Protein AF-A0A6V7J1Q6-F1 (afdb_monomer)

Foldseek 3Di:
DVVVVVVVVVVVCVVCVVVADPDAPDDVPRLVVVDDPDDDPDDDDPVVVVVCCVPRVRND

Structure (mmCIF, N/CA/C/O backbone):
data_AF-A0A6V7J1Q6-F1
#
_entry.id   AF-A0A6V7J1Q6-F1
#
loop_
_atom_site.group_PDB
_atom_site.id
_atom_site.type_symbol
_atom_site.label_atom_id
_atom_site.label_alt_id
_atom_site.label_comp_id
_atom_site.label_asym_id
_atom_site.label_entity_id
_atom_site.label_seq_id
_atom_site.pdbx_PDB_ins_code
_atom_site.Cartn_x
_atom_site.Cartn_y
_atom_site.Cartn_z
_atom_site.occupancy
_atom_site.B_iso_or_equiv
_atom_site.auth_seq_id
_atom_site.auth_comp_id
_atom_site.auth_asym_id
_atom_site.auth_atom_id
_atom_site.pdbx_PDB_model_num
ATOM 1 N N . VAL A 1 1 ? 11.228 14.225 4.897 1.00 72.94 1 VAL A N 1
ATOM 2 C CA . VAL A 1 1 ? 9.787 14.519 4.687 1.00 72.94 1 VAL A CA 1
ATOM 3 C C . VAL A 1 1 ? 8.980 13.234 4.514 1.00 72.94 1 VAL A C 1
ATOM 5 O O . VAL A 1 1 ? 8.093 13.015 5.319 1.00 72.94 1 VAL A O 1
ATOM 8 N N . ARG A 1 2 ? 9.377 12.312 3.623 1.00 86.56 2 ARG A N 1
ATOM 9 C CA . ARG A 1 2 ? 8.701 11.011 3.405 1.00 86.56 2 ARG A CA 1
ATOM 10 C C . ARG A 1 2 ? 8.451 10.149 4.661 1.00 86.56 2 ARG A C 1
ATOM 12 O O . ARG A 1 2 ? 7.406 9.532 4.786 1.00 86.56 2 ARG A O 1
ATOM 19 N N . GLY A 1 3 ? 9.359 10.154 5.641 1.00 90.81 3 GLY A N 1
ATOM 20 C CA . GLY A 1 3 ? 9.130 9.448 6.914 1.00 90.81 3 GLY A CA 1
ATOM 21 C C . GLY A 1 3 ? 7.941 9.995 7.720 1.00 90.81 3 GLY A C 1
ATOM 22 O O . GLY A 1 3 ? 7.220 9.223 8.338 1.00 90.81 3 GLY A O 1
ATOM 23 N N . LYS A 1 4 ? 7.697 11.312 7.665 1.00 94.69 4 LYS A N 1
ATOM 24 C CA . LYS A 1 4 ? 6.519 11.939 8.285 1.00 94.69 4 LYS A CA 1
ATOM 25 C C . LYS A 1 4 ? 5.239 11.503 7.575 1.00 94.69 4 LYS A C 1
ATO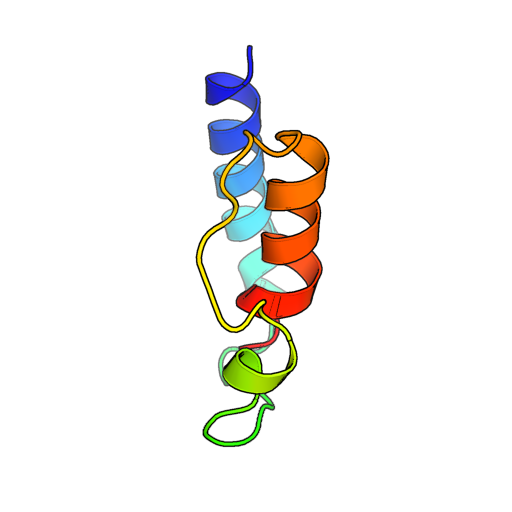M 27 O O . LYS A 1 4 ? 4.281 11.167 8.252 1.00 94.69 4 LYS A O 1
ATOM 32 N N . GLU A 1 5 ? 5.263 11.446 6.244 1.00 92.88 5 GLU A N 1
ATOM 33 C CA . GLU A 1 5 ? 4.127 10.989 5.430 1.00 92.88 5 GLU A CA 1
ATOM 34 C C . GLU A 1 5 ? 3.740 9.545 5.776 1.00 92.88 5 GLU A C 1
ATOM 36 O O . GLU A 1 5 ? 2.563 9.254 5.949 1.00 92.88 5 GLU A O 1
ATOM 41 N N . MET A 1 6 ? 4.719 8.654 5.974 1.00 93.94 6 MET A N 1
ATOM 42 C CA . MET A 1 6 ? 4.448 7.277 6.405 1.00 93.94 6 MET A CA 1
ATOM 43 C C . MET A 1 6 ? 3.844 7.213 7.818 1.00 93.94 6 MET A C 1
ATOM 45 O O . MET A 1 6 ? 2.941 6.422 8.075 1.00 93.94 6 MET A O 1
ATOM 49 N N . VAL A 1 7 ? 4.307 8.057 8.745 1.00 96.00 7 VAL A N 1
ATOM 50 C CA . VAL A 1 7 ? 3.717 8.131 10.092 1.00 96.00 7 VAL A CA 1
ATOM 51 C C . VAL A 1 7 ? 2.276 8.642 10.030 1.00 96.00 7 VAL A C 1
ATOM 53 O O . VAL A 1 7 ? 1.395 8.049 10.647 1.00 96.00 7 VAL A O 1
ATOM 56 N N . GLU A 1 8 ? 2.020 9.703 9.263 1.00 95.12 8 GLU A N 1
ATOM 57 C CA . GLU A 1 8 ? 0.670 10.241 9.049 1.00 95.12 8 GLU A CA 1
ATOM 58 C C . GLU A 1 8 ? -0.252 9.198 8.414 1.00 95.12 8 GLU A C 1
ATOM 60 O O . GLU A 1 8 ? -1.388 9.040 8.862 1.00 95.12 8 GLU A O 1
ATOM 65 N N . TYR A 1 9 ? 0.265 8.432 7.453 1.00 94.69 9 TYR A N 1
ATOM 66 C CA . TYR A 1 9 ? -0.436 7.327 6.816 1.00 94.69 9 TYR A CA 1
ATOM 67 C C . TYR A 1 9 ? -0.853 6.236 7.811 1.00 94.69 9 TYR A C 1
ATOM 69 O O . TYR A 1 9 ? -2.023 5.858 7.863 1.00 94.69 9 TYR A O 1
ATOM 77 N N . ILE A 1 10 ? 0.072 5.773 8.660 1.00 94.25 10 ILE A N 1
ATOM 78 C CA . ILE A 1 10 ? -0.227 4.773 9.698 1.00 94.25 10 ILE A CA 1
ATOM 79 C C . ILE A 1 10 ? -1.271 5.313 10.680 1.00 94.25 10 ILE A C 1
ATOM 81 O O . ILE A 1 10 ? -2.208 4.600 11.044 1.00 94.25 10 ILE A O 1
ATOM 85 N N . CYS A 1 11 ? -1.133 6.572 11.106 1.00 96.94 11 CYS A N 1
ATOM 86 C CA . CYS A 1 11 ? -2.119 7.202 11.978 1.00 96.94 11 CYS A CA 1
ATOM 87 C C . CYS A 1 11 ? -3.509 7.217 11.336 1.00 96.94 11 CYS A C 1
ATOM 89 O O . CYS A 1 11 ? -4.488 6.904 12.009 1.00 96.94 11 CYS A O 1
ATOM 91 N N . GLU A 1 12 ? -3.603 7.559 10.053 1.00 94.88 12 GLU A N 1
ATOM 92 C CA . GLU A 1 12 ? -4.880 7.620 9.345 1.00 94.88 12 GLU A CA 1
ATOM 93 C C . GLU A 1 12 ? -5.500 6.239 9.119 1.00 94.88 12 GLU A C 1
ATOM 95 O O . GLU A 1 12 ? -6.703 6.052 9.318 1.00 94.88 12 GLU A O 1
ATOM 100 N N . TYR A 1 13 ? -4.674 5.241 8.804 1.00 93.88 13 TYR A N 1
ATOM 101 C CA . TYR A 1 13 ? -5.112 3.851 8.728 1.00 93.88 13 TYR A CA 1
ATOM 102 C C . TYR A 1 13 ? -5.737 3.387 10.051 1.00 93.88 13 TYR A C 1
ATOM 104 O O . TYR A 1 13 ? -6.835 2.835 10.053 1.00 93.88 13 TYR A O 1
ATOM 112 N N . LEU A 1 14 ? -5.082 3.664 11.185 1.00 94.56 14 LEU A N 1
ATOM 113 C CA . LEU A 1 14 ? -5.593 3.287 12.506 1.00 94.56 14 LEU A CA 1
ATOM 114 C C . LEU A 1 14 ? -6.864 4.055 12.891 1.00 94.56 14 LEU A C 1
ATOM 116 O O . LEU A 1 14 ? -7.759 3.468 13.492 1.00 94.56 14 LEU A O 1
ATOM 120 N N . ARG A 1 15 ? -6.976 5.340 12.527 1.00 94.75 15 ARG A N 1
ATOM 121 C CA . ARG A 1 15 ? -8.193 6.138 12.776 1.00 94.75 15 ARG A CA 1
ATOM 122 C C . ARG A 1 15 ? -9.401 5.631 11.997 1.00 94.75 15 ARG A C 1
ATOM 124 O O . ARG A 1 15 ? -10.511 5.671 12.512 1.00 94.75 15 ARG A O 1
ATOM 131 N N . THR A 1 16 ? -9.194 5.182 10.762 1.00 92.00 16 THR A N 1
ATOM 132 C CA . THR A 1 16 ? -10.273 4.746 9.856 1.00 92.00 16 THR A CA 1
ATOM 133 C C . THR A 1 16 ? -10.530 3.241 9.898 1.00 92.00 16 THR A C 1
ATOM 135 O O . THR A 1 16 ? -11.398 2.745 9.177 1.00 92.00 16 THR A O 1
ATOM 138 N N . LEU A 1 17 ? -9.808 2.507 10.752 1.00 89.75 17 LEU A N 1
ATOM 139 C CA . LEU A 1 17 ? -9.855 1.049 10.834 1.00 89.75 17 LEU A CA 1
ATOM 140 C C . LEU A 1 17 ? -11.266 0.514 11.112 1.00 89.75 17 LEU A C 1
ATOM 142 O O . LEU A 1 17 ? -11.654 -0.489 10.523 1.00 89.75 17 LEU A O 1
ATOM 146 N N . GLU A 1 18 ? -12.051 1.203 11.945 1.00 88.94 18 GLU A N 1
ATOM 147 C CA . GLU A 1 18 ? -13.432 0.812 12.275 1.00 88.94 18 GLU A CA 1
ATOM 148 C C . GLU A 1 18 ? -14.358 0.763 11.048 1.00 88.94 18 GLU A C 1
ATOM 150 O O . GLU A 1 18 ? -15.306 -0.018 11.017 1.00 88.94 18 GLU A O 1
ATOM 155 N N . GLY A 1 19 ? -14.079 1.574 10.021 1.00 86.44 19 GLY A N 1
ATOM 156 C CA . GLY A 1 19 ? -14.840 1.594 8.770 1.00 86.44 19 GLY A CA 1
ATOM 157 C C . GLY A 1 19 ? -14.379 0.558 7.742 1.00 86.44 19 GLY A C 1
ATOM 158 O O . GLY A 1 19 ? -15.007 0.421 6.690 1.00 86.44 19 GLY A O 1
ATOM 159 N N . LYS A 1 20 ? -13.280 -0.158 8.006 1.00 86.31 20 LYS A N 1
ATOM 160 C CA . LYS A 1 20 ? -12.705 -1.144 7.085 1.00 86.31 20 LYS A CA 1
ATOM 161 C C . LYS A 1 20 ? -13.210 -2.547 7.418 1.00 86.31 20 LYS A C 1
ATOM 163 O O . LYS A 1 20 ? -13.445 -2.911 8.568 1.00 86.31 20 LYS A O 1
ATOM 168 N N . ARG A 1 21 ? -13.378 -3.370 6.382 1.00 86.12 21 ARG A N 1
ATOM 169 C CA . ARG A 1 21 ? -13.767 -4.773 6.547 1.00 86.12 21 ARG A CA 1
ATOM 170 C C . ARG A 1 21 ? -12.602 -5.549 7.170 1.00 86.12 21 ARG A C 1
ATOM 172 O O . ARG A 1 21 ? -11.487 -5.476 6.676 1.00 86.12 21 ARG A O 1
ATOM 179 N N . VAL A 1 22 ? -12.881 -6.327 8.217 1.00 87.50 22 VAL A N 1
ATOM 180 C CA . VAL A 1 22 ? -11.864 -7.142 8.915 1.00 87.50 22 VAL A CA 1
ATOM 181 C C . VAL A 1 22 ? -11.374 -8.312 8.056 1.00 87.50 22 VAL A C 1
ATOM 183 O O . VAL A 1 22 ? -10.227 -8.728 8.163 1.00 87.50 22 VAL A O 1
ATOM 186 N N . THR A 1 23 ? -12.252 -8.868 7.219 1.00 87.88 23 THR A N 1
ATOM 187 C CA . THR A 1 23 ? -11.914 -9.963 6.305 1.00 87.88 23 THR A CA 1
ATOM 188 C C . THR A 1 23 ? -11.703 -9.440 4.895 1.00 87.88 23 THR A C 1
ATOM 190 O O . THR A 1 23 ? -12.562 -8.744 4.355 1.00 87.88 23 THR A O 1
ATOM 193 N N . ALA A 1 24 ? -10.598 -9.830 4.274 1.00 86.75 24 ALA A N 1
ATOM 194 C CA . 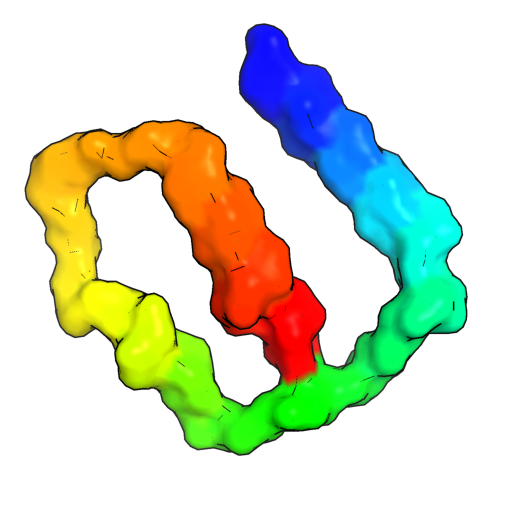ALA A 1 24 ? -10.341 -9.539 2.874 1.00 86.75 24 ALA A CA 1
ATOM 195 C C . ALA A 1 24 ? -11.421 -10.148 1.962 1.00 86.75 24 ALA A C 1
ATOM 197 O O . ALA A 1 24 ? -11.984 -11.207 2.259 1.00 86.75 24 ALA A O 1
ATOM 198 N N . ASN A 1 25 ?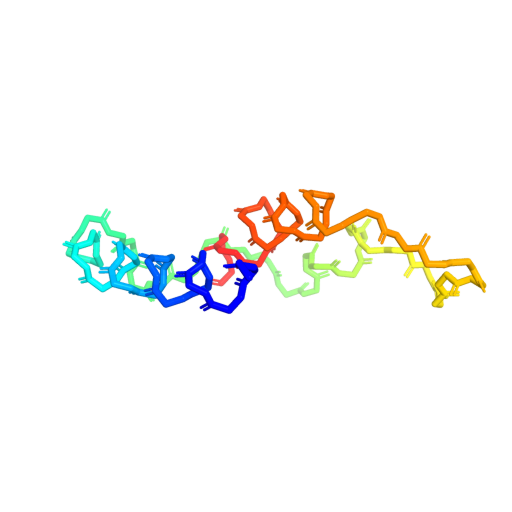 -11.719 -9.479 0.847 1.00 87.00 25 ASN A N 1
ATOM 199 C CA . ASN A 1 25 ? -12.680 -9.949 -0.159 1.00 87.00 25 ASN A CA 1
ATOM 200 C C . ASN A 1 25 ? -11.986 -10.227 -1.493 1.00 87.00 25 ASN A C 1
ATOM 202 O O . ASN A 1 25 ? -12.366 -9.674 -2.526 1.00 87.00 25 ASN A O 1
ATOM 206 N N . VAL A 1 26 ? -10.932 -11.034 -1.440 1.00 90.38 26 VAL A N 1
ATOM 207 C CA . VAL A 1 26 ? -10.046 -11.317 -2.568 1.00 90.38 26 VAL A CA 1
ATOM 208 C C . VAL A 1 26 ? -9.828 -12.815 -2.719 1.00 90.38 26 VAL A C 1
ATOM 210 O O . VAL A 1 26 ? -9.853 -13.562 -1.740 1.00 90.38 26 VAL A O 1
ATOM 213 N N . ASP A 1 27 ? -9.591 -13.244 -3.954 1.00 89.88 27 ASP A N 1
ATOM 214 C CA . ASP A 1 27 ? -9.312 -14.641 -4.254 1.00 89.88 27 ASP A CA 1
ATOM 215 C C . ASP A 1 27 ? -7.848 -15.009 -3.958 1.00 89.88 27 ASP A C 1
ATOM 217 O O . ASP A 1 27 ? -6.943 -14.169 -4.064 1.00 89.88 27 ASP A O 1
ATOM 221 N N . PRO A 1 28 ? -7.561 -16.281 -3.635 1.00 91.00 28 PRO A N 1
ATOM 222 C CA . PRO A 1 28 ? -6.192 -16.760 -3.524 1.00 91.00 28 PRO A CA 1
ATOM 223 C C . PRO A 1 28 ? -5.377 -16.433 -4.782 1.00 91.00 28 PRO A C 1
ATOM 225 O O . PRO A 1 28 ? -5.734 -16.805 -5.897 1.00 91.00 28 PRO A O 1
ATOM 228 N N . GLY A 1 29 ? -4.253 -15.740 -4.595 1.00 91.12 29 GLY A N 1
ATOM 229 C CA . GLY A 1 29 ? -3.365 -15.352 -5.691 1.00 91.12 29 GLY A CA 1
ATOM 230 C C . GLY A 1 29 ? -3.754 -14.071 -6.438 1.00 91.12 29 GLY A C 1
ATOM 231 O O . GLY A 1 29 ? -3.052 -13.739 -7.393 1.00 91.12 29 GLY A O 1
ATOM 232 N N . TYR A 1 30 ? -4.780 -13.324 -6.001 1.00 92.44 30 TYR A N 1
ATOM 233 C CA . TYR A 1 30 ? -5.236 -12.083 -6.656 1.00 92.44 30 TYR A CA 1
ATOM 234 C C . TYR A 1 30 ? -4.124 -11.041 -6.868 1.00 92.44 30 TYR A C 1
ATOM 236 O O . TYR A 1 30 ? -4.160 -10.286 -7.834 1.00 92.44 30 TYR A O 1
ATOM 244 N N . LEU A 1 31 ? -3.124 -11.006 -5.982 1.00 92.81 31 LEU A N 1
ATOM 245 C CA . LEU A 1 31 ? -2.053 -10.016 -6.031 1.00 92.81 31 LEU A CA 1
ATOM 246 C C . LEU A 1 31 ? -1.048 -10.287 -7.162 1.00 92.81 31 LEU A C 1
ATOM 248 O O . LEU A 1 31 ? -0.505 -9.353 -7.746 1.00 92.81 31 LEU A O 1
ATOM 252 N N . ARG A 1 32 ? -0.812 -11.559 -7.510 1.00 91.75 32 ARG A N 1
ATOM 253 C CA . ARG A 1 32 ? 0.184 -11.959 -8.519 1.00 91.75 32 ARG A CA 1
ATOM 254 C C . ARG A 1 32 ? -0.048 -11.340 -9.906 1.00 91.75 32 ARG A C 1
ATOM 256 O O . ARG A 1 32 ? 0.930 -10.864 -10.469 1.00 91.75 32 ARG A O 1
ATOM 263 N N . PRO A 1 33 ? -1.268 -11.316 -10.476 1.00 92.62 33 PRO A N 1
ATOM 264 C CA . PRO A 1 33 ? -1.509 -10.651 -11.759 1.00 92.62 33 PRO A CA 1
ATOM 265 C C . PRO A 1 33 ? -1.445 -9.114 -11.691 1.00 92.62 33 PRO A C 1
ATOM 267 O O . PRO A 1 33 ? -1.365 -8.480 -12.738 1.00 92.62 33 PRO A O 1
ATOM 270 N N . LEU A 1 34 ? -1.487 -8.505 -10.498 1.00 91.88 34 LEU A N 1
ATOM 271 C CA . LEU A 1 34 ? -1.441 -7.044 -10.317 1.00 91.88 34 LEU A CA 1
ATOM 272 C C . LEU A 1 34 ? -0.013 -6.489 -10.210 1.00 91.88 34 LEU A C 1
ATOM 274 O O . LEU A 1 34 ? 0.188 -5.270 -10.254 1.00 91.88 34 LEU A O 1
ATOM 278 N N . LEU A 1 35 ? 0.972 -7.368 -10.033 1.00 91.38 35 LEU A N 1
ATOM 279 C CA . LEU A 1 35 ? 2.378 -7.020 -9.876 1.00 91.38 35 LEU A CA 1
ATOM 280 C C . LEU A 1 35 ? 3.181 -7.419 -11.121 1.00 91.38 35 LEU A C 1
ATOM 282 O O . LEU A 1 35 ? 2.829 -8.385 -11.804 1.00 91.38 35 LEU A O 1
ATOM 286 N N . PRO A 1 36 ? 4.272 -6.696 -11.427 1.00 92.06 36 PRO A N 1
ATOM 287 C CA . PRO A 1 36 ? 5.185 -7.104 -12.483 1.00 92.06 36 PRO A CA 1
ATOM 288 C C . PRO A 1 36 ? 5.812 -8.467 -12.155 1.00 92.06 36 PRO A C 1
ATOM 290 O O . PRO A 1 36 ? 6.042 -8.810 -10.996 1.00 92.06 36 PRO A O 1
ATOM 293 N N . GLY A 1 37 ? 6.093 -9.258 -13.194 1.00 92.12 37 GLY A N 1
ATOM 294 C CA . GLY A 1 37 ? 6.678 -10.595 -13.040 1.00 92.12 37 GLY A CA 1
ATOM 295 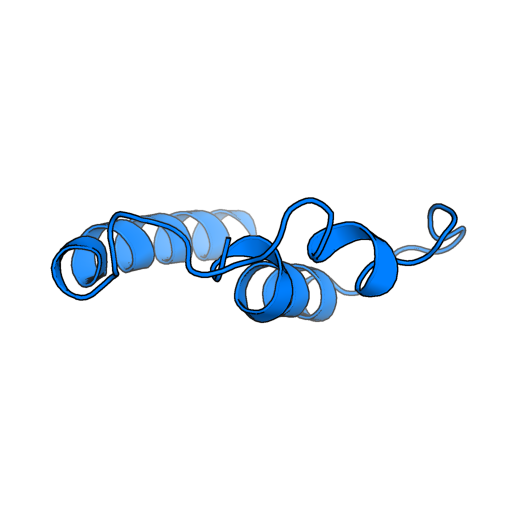C C . GLY A 1 37 ? 8.135 -10.596 -12.567 1.00 92.12 37 GLY A C 1
ATOM 296 O O . GLY A 1 37 ? 8.635 -11.632 -12.135 1.00 92.12 37 GLY A O 1
ATOM 297 N N . GLU A 1 38 ? 8.803 -9.447 -12.634 1.00 94.31 38 GLU A N 1
ATOM 298 C CA . GLU A 1 38 ? 10.184 -9.239 -12.214 1.00 94.31 38 GLU A CA 1
ATOM 299 C C . GLU A 1 38 ? 10.345 -7.875 -11.534 1.00 94.31 38 GLU A C 1
ATOM 301 O O . GLU A 1 38 ? 9.519 -6.975 -11.700 1.00 94.31 38 GLU A O 1
ATOM 306 N N . ALA A 1 39 ? 11.410 -7.729 -10.745 1.00 93.38 39 ALA A N 1
ATOM 307 C CA . ALA A 1 39 ? 11.705 -6.479 -10.060 1.00 93.38 39 ALA A CA 1
ATOM 308 C C . ALA A 1 39 ? 12.149 -5.393 -11.059 1.00 93.38 39 ALA A C 1
ATOM 310 O O . ALA A 1 39 ? 12.890 -5.689 -12.002 1.00 93.38 39 ALA A O 1
ATOM 311 N N . PRO A 1 40 ? 11.754 -4.127 -10.851 1.00 93.88 40 PRO A N 1
ATOM 312 C CA . PRO A 1 40 ? 12.157 -3.041 -11.730 1.00 93.88 40 PRO A CA 1
ATOM 313 C C . PRO A 1 40 ? 13.670 -2.791 -11.636 1.00 93.88 40 PRO A C 1
ATOM 315 O O . PRO A 1 40 ? 14.254 -2.742 -10.556 1.00 93.88 40 PRO A O 1
ATOM 318 N N . ILE A 1 41 ? 14.316 -2.594 -12.790 1.00 95.44 41 ILE A N 1
ATOM 319 C CA . ILE A 1 41 ? 15.760 -2.287 -12.876 1.00 95.44 41 ILE A CA 1
ATOM 320 C C . ILE A 1 41 ? 16.045 -0.841 -12.445 1.00 95.44 41 ILE A C 1
ATOM 322 O O . ILE A 1 41 ? 17.133 -0.514 -11.970 1.00 95.44 41 ILE A O 1
ATOM 326 N N . LYS A 1 42 ? 15.069 0.047 -12.646 1.00 95.00 42 LYS A N 1
ATOM 327 C CA . LYS A 1 42 ? 15.157 1.468 -12.314 1.00 95.00 42 LYS A CA 1
ATOM 328 C C . LYS A 1 42 ? 14.300 1.770 -11.088 1.00 95.00 42 LYS A C 1
ATOM 330 O O . LYS A 1 42 ? 13.283 1.111 -10.898 1.00 95.00 42 LYS A O 1
ATOM 335 N N . PRO A 1 43 ? 14.680 2.777 -10.288 1.00 94.06 43 PRO A N 1
ATOM 336 C CA . PRO A 1 43 ? 13.853 3.218 -9.177 1.00 94.06 43 PRO A CA 1
ATOM 337 C C . PRO A 1 43 ? 12.499 3.733 -9.673 1.00 94.06 43 PRO A C 1
ATOM 339 O O . PRO A 1 43 ? 12.415 4.399 -10.708 1.00 94.06 43 PRO A O 1
ATOM 342 N N . GLU A 1 44 ? 11.462 3.449 -8.895 1.00 94.31 44 GLU A N 1
ATOM 343 C CA . GLU 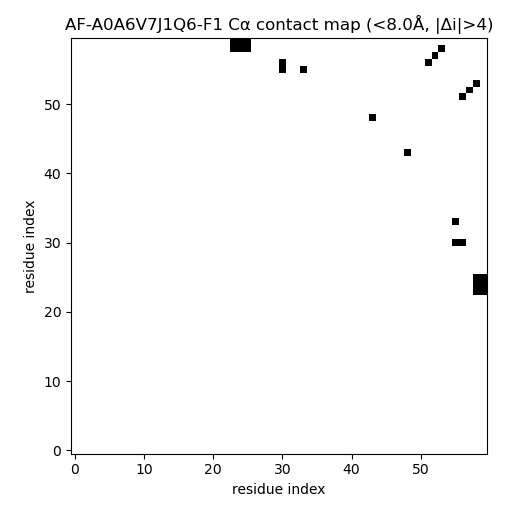A 1 44 ? 10.109 3.962 -9.094 1.00 94.31 44 GLU A CA 1
ATOM 344 C C . GLU A 1 44 ? 9.878 5.211 -8.241 1.00 94.31 44 GLU A C 1
ATOM 346 O O . GLU A 1 44 ? 10.564 5.443 -7.238 1.00 94.31 44 GLU A O 1
ATOM 351 N N . ASN A 1 45 ? 8.910 6.038 -8.638 1.00 95.38 45 ASN A N 1
ATOM 352 C CA . ASN A 1 45 ? 8.528 7.179 -7.822 1.00 95.38 45 ASN A CA 1
ATOM 353 C C . ASN A 1 45 ? 7.816 6.688 -6.554 1.00 95.38 45 ASN A C 1
ATOM 355 O O . ASN A 1 45 ? 6.981 5.788 -6.591 1.00 95.38 45 ASN A O 1
ATOM 359 N N . TRP A 1 46 ? 8.115 7.325 -5.427 1.00 91.81 46 TRP A N 1
ATOM 360 C CA . TRP A 1 46 ? 7.475 7.043 -4.147 1.00 91.81 46 TRP A CA 1
ATOM 361 C C . TRP A 1 46 ? 5.945 7.123 -4.213 1.00 91.81 46 TRP A C 1
ATOM 363 O O . TRP A 1 46 ? 5.252 6.300 -3.619 1.00 91.81 46 TRP A O 1
ATOM 373 N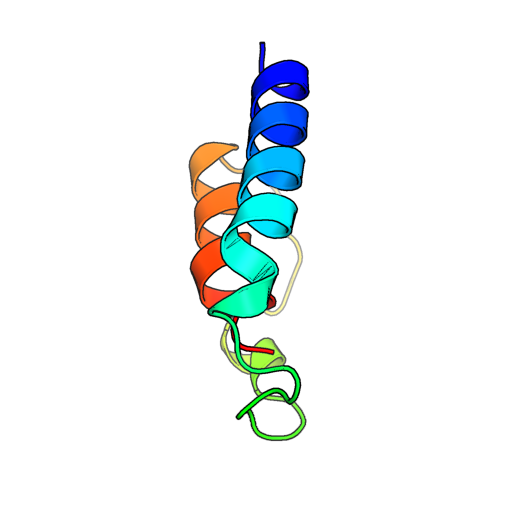 N . ASP A 1 47 ? 5.419 8.087 -4.968 1.00 94.38 47 ASP A N 1
ATOM 374 C CA . ASP A 1 47 ? 3.974 8.283 -5.081 1.00 94.38 47 ASP A CA 1
ATOM 375 C C . ASP A 1 47 ? 3.303 7.130 -5.864 1.00 94.38 47 ASP A C 1
ATOM 377 O O . ASP A 1 47 ? 2.154 6.780 -5.591 1.00 94.38 47 ASP A O 1
ATOM 381 N N . ASP A 1 48 ? 4.033 6.482 -6.783 1.00 94.44 48 ASP A N 1
ATOM 382 C CA . ASP A 1 48 ? 3.562 5.284 -7.489 1.00 94.44 48 ASP A CA 1
ATOM 383 C C . ASP A 1 48 ? 3.524 4.066 -6.555 1.00 94.44 48 ASP A C 1
ATOM 385 O O . ASP A 1 48 ? 2.546 3.320 -6.556 1.00 94.44 48 ASP A O 1
ATOM 389 N N . ILE A 1 49 ? 4.535 3.922 -5.691 1.00 94.00 49 ILE A N 1
ATOM 390 C CA . ILE A 1 49 ? 4.600 2.855 -4.680 1.00 94.00 49 ILE A CA 1
ATOM 391 C C . ILE A 1 49 ? 3.432 2.977 -3.694 1.00 94.00 49 ILE A C 1
ATOM 393 O O . ILE A 1 49 ? 2.740 1.996 -3.425 1.00 94.00 49 ILE A O 1
ATOM 397 N N . MET A 1 50 ? 3.171 4.178 -3.170 1.00 94.75 50 MET A N 1
ATOM 398 C CA . MET A 1 50 ? 2.066 4.389 -2.226 1.00 94.75 50 MET A CA 1
ATOM 399 C C . MET A 1 50 ? 0.694 4.173 -2.877 1.00 94.75 50 MET A C 1
ATOM 401 O O . MET A 1 50 ? -0.214 3.651 -2.232 1.00 94.75 50 MET A O 1
ATOM 405 N N . ARG A 1 51 ? 0.540 4.502 -4.166 1.00 94.88 51 ARG A N 1
ATOM 406 C CA . ARG A 1 51 ? -0.681 4.179 -4.918 1.00 94.88 51 ARG A CA 1
ATOM 407 C C . ARG A 1 51 ? -0.893 2.668 -5.035 1.00 94.88 51 ARG A C 1
ATOM 409 O O . ARG A 1 51 ? -2.028 2.202 -4.924 1.00 94.88 51 ARG A O 1
ATOM 416 N N . ASP A 1 52 ? 0.170 1.901 -5.239 1.00 95.44 52 ASP A N 1
ATOM 417 C CA . ASP A 1 52 ? 0.094 0.441 -5.278 1.00 95.44 52 ASP A CA 1
ATOM 418 C C . ASP A 1 52 ? -0.260 -0.155 -3.907 1.00 95.44 52 ASP A C 1
ATOM 420 O O . ASP A 1 52 ? -1.051 -1.098 -3.840 1.00 95.44 52 ASP A O 1
ATOM 424 N N . VAL A 1 53 ? 0.229 0.429 -2.807 1.00 94.62 53 VAL A N 1
ATOM 425 C CA . VAL A 1 53 ? -0.196 0.048 -1.447 1.00 94.62 53 VAL A CA 1
ATOM 426 C C . VAL A 1 53 ? -1.710 0.220 -1.283 1.00 94.62 53 VAL A C 1
ATOM 428 O O . VAL A 1 53 ? -2.396 -0.724 -0.890 1.00 94.62 53 VAL A O 1
ATOM 431 N N . GLU A 1 54 ? -2.256 1.375 -1.666 1.00 92.50 54 GLU A N 1
ATOM 432 C CA . GLU A 1 54 ? -3.696 1.647 -1.558 1.00 92.50 54 GLU A CA 1
ATOM 433 C C . GLU A 1 54 ? -4.559 0.748 -2.446 1.00 92.50 54 GLU A C 1
ATOM 435 O O . GLU A 1 54 ? -5.631 0.303 -2.045 1.00 92.50 54 GLU A O 1
ATOM 440 N N . THR A 1 55 ? -4.115 0.486 -3.673 1.00 92.81 55 THR A N 1
ATOM 441 C CA . THR A 1 55 ? -4.968 -0.154 -4.686 1.00 92.81 55 THR A CA 1
ATOM 442 C C . THR A 1 55 ? -4.791 -1.665 -4.772 1.00 92.81 55 THR A C 1
ATOM 444 O O . THR A 1 55 ? -5.732 -2.357 -5.159 1.00 92.81 55 THR A O 1
ATOM 447 N N . LYS A 1 56 ? -3.613 -2.192 -4.416 1.00 94.00 56 LYS A N 1
ATOM 448 C CA . LYS A 1 56 ? -3.276 -3.620 -4.552 1.00 94.00 56 LYS A CA 1
ATOM 449 C C . LYS A 1 56 ? -3.146 -4.325 -3.202 1.00 94.00 56 LYS A C 1
ATOM 451 O O . LYS A 1 56 ? -3.522 -5.493 -3.103 1.00 94.00 56 LYS A O 1
ATOM 456 N N . ILE A 1 57 ? -2.639 -3.638 -2.171 1.00 93.12 57 ILE A N 1
ATOM 457 C CA . ILE A 1 57 ? -2.394 -4.238 -0.847 1.00 93.12 57 ILE A CA 1
ATOM 458 C C . ILE A 1 57 ? -3.603 -4.080 0.080 1.00 93.12 57 ILE A C 1
ATOM 460 O O . ILE A 1 57 ? -4.081 -5.079 0.601 1.00 93.12 57 ILE A O 1
ATOM 464 N N . MET A 1 58 ? -4.142 -2.867 0.245 1.00 91.94 58 MET A N 1
ATOM 465 C CA . MET A 1 58 ? -5.258 -2.598 1.176 1.00 91.94 58 MET A CA 1
ATOM 466 C C . MET A 1 58 ?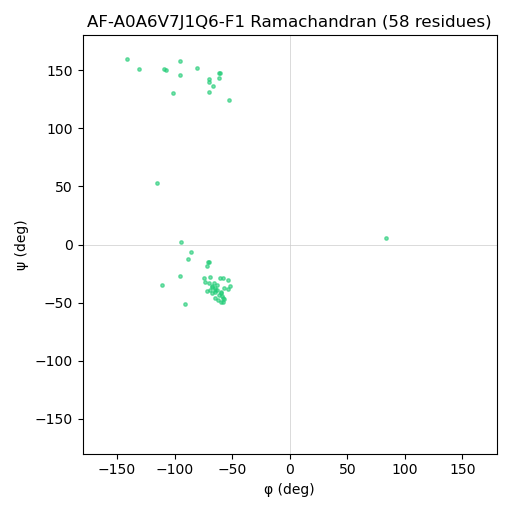 -6.553 -3.411 0.953 1.00 91.94 58 MET A C 1
ATOM 468 O O . MET A 1 58 ? -7.273 -3.606 1.932 1.00 91.94 58 MET A O 1
ATOM 472 N N . PRO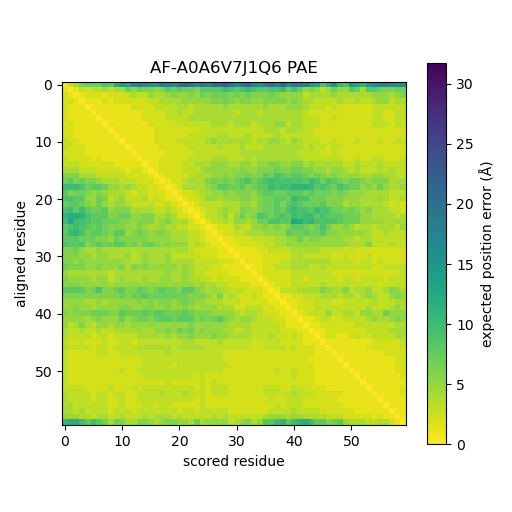 A 1 59 ? -6.914 -3.862 -0.268 1.00 89.12 59 PRO A N 1
ATOM 473 C CA . PRO A 1 59 ? -8.097 -4.710 -0.459 1.00 89.12 59 PRO A CA 1
ATOM 474 C C . PRO A 1 59 ? -7.960 -6.149 0.067 1.00 89.12 59 PRO A C 1
ATOM 476 O O . PRO A 1 59 ? -8.979 -6.843 0.179 1.00 89.12 59 PRO A O 1
ATOM 479 N N . GLY A 1 60 ? -6.721 -6.606 0.283 1.00 82.69 60 GLY A N 1
ATOM 480 C CA . GLY A 1 60 ? -6.383 -7.973 0.684 1.00 82.69 60 GLY A CA 1
ATOM 481 C C . GLY A 1 60 ? -6.296 -8.212 2.178 1.00 82.69 60 GLY A C 1
ATOM 482 O O . GLY A 1 60 ? -6.608 -7.298 2.970 1.00 82.69 60 GLY A O 1
#

Secondary structure (DSSP, 8-state):
-HHHHHHHHHHHHHHHGGGS-SS----TTTTGGGS-SS--SSPPPHHHHHHHIIIIITT-

Solvent-accessible surface area (backbone atoms only — not comparable to full-atom values): 3932 Å² total; per-residue (Å²): 111,70,71,56,54,53,52,53,48,54,52,50,51,64,72,49,43,86,81,50,77,91,66,58,83,66,61,94,68,61,58,62,83,78,47,75,96,64,82,75,94,60,91,75,58,68,71,59,53,53,49,44,43,62,72,61,49,65,59,83

Nearest PDB structures (foldseek):
  8or9-assembly1_A-2  TM=9.868E-01  e=6.884E-06  Homo sapiens
  8ora-assembly1_A-2  TM=9.899E-01  e=6.884E-06  Homo sapiens
  3rbl-assembly1_A  TM=9.460E-01  e=1.138E-05  Homo sapiens
  3rbf-assembly1_A  TM=9.402E-01  e=1.412E-05  Homo sapiens
  6khp-assembly1_B-2  TM=9.277E-01  e=1.211E-03  Oryza sativa Japonica Group

Organism: NCBI:txid1563983

pLDDT: mean 91.85, std 3.89, range [72.94, 96.94]

Sequence (60 aa):
VRGKEMVEYICEYLRTLEGKRVTANVDPGYLRPLLPGEAPIKPENWDDIMRDVETKIMPG

InterPro domains:
  IPR010977 Aromatic-L-amino-acid decarboxylase [PR00800] (22-39)
  IPR010977 Aromatic-L-amino-acid decarboxylase [PR00800] (40-59)
  IPR010977 Aromatic-L-amino-acid decarboxy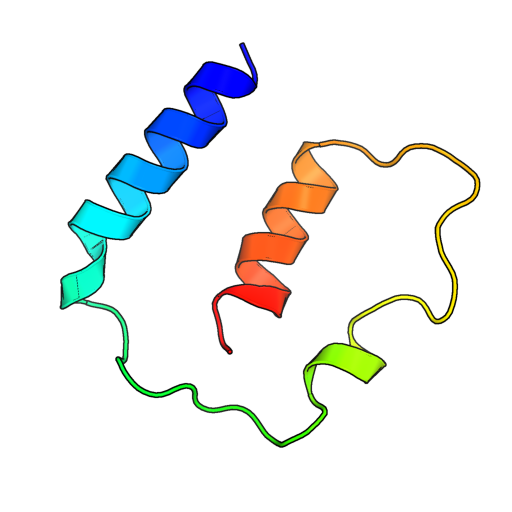lase [PTHR11999] (2-60)
  IPR015424 Pyridoxal phosphate-dependent transferase [SSF53383] (3-60)

Mean predicted aligned error: 3.79 Å

Radius of gyration: 13.8 Å; Cα contacts (8 Å, |Δi|>4): 13; chains: 1; bounding box: 31×31×26 Å